Protein AF-A0A7C3E9K3-F1 (afdb_monomer_lite)

pLDDT: mean 77.73, std 18.64, range [51.25, 98.31]

Sequence (83 aa):
MEKILRNLLMYLIIGLACAGSKAAAQSAFSPVDEADEETVNVKAVRVSYDREDNMMIAQGNVEMKQGGRTLVTDYLRVNLATN

Foldseek 3Di:
DVVVVVVVVVVVVVVPPPPPDPPPPPPPDDPPPPQDPFDKDKDAPDWDADPVQQKIKGAHQIWIDGPPDIDTDRIDIDRPVVD

Secondary structure (DSSP, 8-state):
-HHHHHHHHHHHHHTTS----------SSPPP--------EEE-SEEEEETTTTEEEEEEEEEEEETTEEEEEEEEEEEGGG-

Structure (mmCIF, N/CA/C/O backbone):
data_AF-A0A7C3E9K3-F1
#
_entry.id   AF-A0A7C3E9K3-F1
#
loop_
_atom_site.group_PDB
_atom_site.id
_atom_site.type_symbol
_atom_site.label_atom_id
_atom_site.label_alt_id
_atom_site.label_comp_id
_atom_site.label_asym_id
_atom_site.label_entity_id
_atom_site.label_seq_id
_atom_site.pdbx_PDB_ins_code
_atom_site.Cartn_x
_atom_site.Cartn_y
_atom_site.Cartn_z
_atom_site.occupancy
_atom_site.B_iso_or_equiv
_atom_site.auth_seq_id
_atom_site.auth_comp_id
_atom_site.auth_asym_id
_atom_site.auth_atom_id
_atom_site.pdbx_PDB_model_num
ATOM 1 N N . MET A 1 1 ? 33.372 68.692 32.593 1.00 58.78 1 MET A N 1
ATOM 2 C CA . MET A 1 1 ? 32.927 67.313 32.901 1.00 58.78 1 MET A CA 1
ATOM 3 C C . MET A 1 1 ? 31.427 67.092 32.687 1.00 58.78 1 MET A C 1
ATOM 5 O O . MET A 1 1 ? 31.059 65.991 32.314 1.00 58.78 1 MET A O 1
ATOM 9 N N . GLU A 1 2 ? 30.565 68.108 32.804 1.00 54.00 2 GLU A N 1
ATOM 10 C CA . GLU A 1 2 ? 29.104 67.948 32.621 1.00 54.00 2 GLU A CA 1
ATOM 11 C C . GLU A 1 2 ? 28.653 67.605 31.186 1.00 54.00 2 GLU A C 1
ATOM 13 O O . GLU A 1 2 ? 27.675 66.887 30.991 1.00 54.00 2 GLU A O 1
ATOM 18 N N . LYS A 1 3 ? 29.387 68.056 30.157 1.00 55.75 3 LYS A N 1
ATOM 19 C CA . LYS A 1 3 ? 29.051 67.777 28.745 1.00 55.75 3 LYS A CA 1
ATOM 20 C C . LYS A 1 3 ? 29.204 66.297 28.361 1.00 55.75 3 LYS A C 1
ATOM 22 O O . LYS A 1 3 ? 28.477 65.822 27.496 1.00 55.75 3 LYS A O 1
ATOM 27 N N . ILE A 1 4 ? 30.119 65.573 29.010 1.00 61.19 4 ILE A N 1
ATOM 28 C CA . ILE A 1 4 ? 30.376 64.151 28.728 1.00 61.19 4 ILE A CA 1
ATOM 29 C C . ILE A 1 4 ? 29.261 63.290 29.333 1.00 61.19 4 ILE A C 1
ATOM 31 O O . ILE A 1 4 ? 28.746 62.403 28.659 1.00 61.19 4 ILE A O 1
ATOM 35 N N . LEU A 1 5 ? 28.812 63.621 30.549 1.00 56.78 5 LEU A N 1
ATOM 36 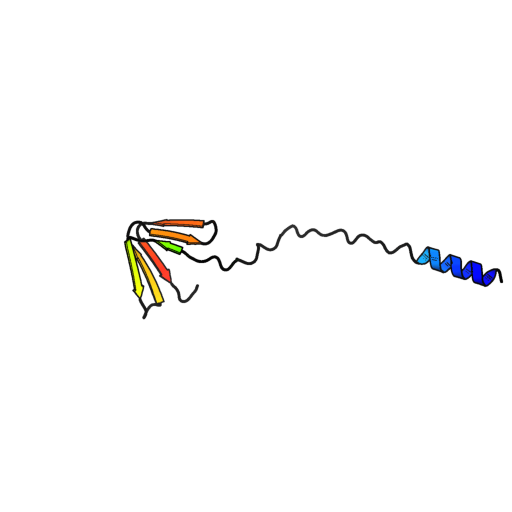C CA . LEU A 1 5 ? 27.703 62.938 31.219 1.00 56.78 5 LEU A CA 1
ATOM 37 C C . LEU A 1 5 ? 26.361 63.174 30.501 1.00 56.78 5 LEU A C 1
ATOM 39 O O . LEU A 1 5 ? 25.573 62.244 30.352 1.00 56.78 5 LEU A O 1
ATOM 43 N N . ARG A 1 6 ? 26.133 64.386 29.970 1.00 58.47 6 ARG A N 1
ATOM 44 C CA . ARG A 1 6 ? 24.940 64.704 29.166 1.00 58.47 6 ARG A CA 1
ATOM 45 C C . ARG A 1 6 ? 24.907 63.952 27.833 1.00 58.47 6 ARG A C 1
ATOM 47 O O . ARG A 1 6 ? 23.849 63.476 27.434 1.00 58.47 6 ARG A O 1
ATOM 54 N N . ASN A 1 7 ? 26.054 63.811 27.169 1.00 56.62 7 ASN A N 1
ATOM 55 C CA . ASN A 1 7 ? 26.137 63.047 25.924 1.00 56.62 7 ASN A CA 1
ATOM 56 C C . ASN A 1 7 ? 25.953 61.543 26.170 1.00 56.62 7 ASN A C 1
ATOM 58 O O . ASN A 1 7 ? 25.291 60.889 25.374 1.00 56.62 7 ASN A O 1
ATOM 62 N N . LEU A 1 8 ? 26.455 61.004 27.288 1.00 58.66 8 LEU A N 1
ATOM 63 C CA . LEU A 1 8 ? 26.270 59.594 27.647 1.00 58.66 8 LEU A CA 1
ATOM 64 C C . LEU A 1 8 ? 24.794 59.258 27.940 1.00 58.66 8 LEU A C 1
ATOM 66 O O . LEU A 1 8 ? 24.299 58.219 27.510 1.00 58.66 8 LEU A O 1
ATOM 70 N N . LEU A 1 9 ? 24.074 60.167 28.610 1.00 57.69 9 LEU A N 1
ATOM 71 C CA . LEU A 1 9 ? 22.648 60.000 28.914 1.00 57.69 9 LEU A CA 1
ATOM 72 C C . LEU A 1 9 ? 21.770 60.049 27.649 1.00 57.69 9 LEU A C 1
ATOM 74 O O . LEU A 1 9 ? 20.745 59.378 27.576 1.00 57.69 9 LEU A O 1
ATOM 78 N N . MET A 1 10 ? 22.193 60.811 26.633 1.00 57.41 10 MET A N 1
ATOM 79 C CA . MET A 1 10 ? 21.470 60.944 25.365 1.00 57.41 10 MET A CA 1
ATOM 80 C C . MET A 1 10 ? 21.546 59.663 24.515 1.00 57.41 10 MET A C 1
ATOM 82 O O . MET A 1 10 ? 20.559 59.293 23.884 1.00 57.41 10 MET A O 1
ATOM 86 N N . TYR A 1 11 ? 22.670 58.936 24.555 1.00 57.41 11 TYR A N 1
ATOM 87 C CA . TYR A 1 11 ? 22.795 57.640 23.874 1.00 57.41 11 TYR A CA 1
ATOM 88 C C . TYR A 1 11 ? 21.984 56.525 24.548 1.00 57.41 11 TYR A C 1
ATOM 90 O O . TYR A 1 11 ? 21.490 55.633 23.861 1.00 57.41 11 TYR A O 1
ATOM 98 N N . LEU A 1 12 ? 21.790 56.597 25.869 1.00 54.59 12 LEU A N 1
ATOM 99 C CA . LEU A 1 12 ? 21.022 55.597 26.615 1.00 54.59 12 LEU A CA 1
ATOM 100 C C . LEU A 1 12 ? 19.517 55.637 26.278 1.00 54.59 12 LEU A C 1
ATOM 102 O O . LEU A 1 12 ? 18.859 54.602 26.274 1.00 54.59 12 LEU A O 1
ATOM 106 N N . ILE A 1 13 ? 18.976 56.816 25.949 1.00 56.59 13 ILE A N 1
ATOM 107 C CA . ILE A 1 13 ? 17.549 57.000 25.621 1.00 56.59 13 ILE A CA 1
ATOM 108 C C . ILE A 1 13 ? 17.241 56.587 24.169 1.00 56.59 13 ILE A C 1
ATOM 110 O O . ILE A 1 13 ? 16.155 56.088 23.885 1.00 56.59 13 ILE A O 1
ATOM 114 N N . ILE A 1 14 ? 18.202 56.722 23.248 1.00 56.06 14 ILE A N 1
ATOM 115 C CA . ILE A 1 14 ? 18.033 56.349 21.829 1.00 56.06 14 ILE A CA 1
ATOM 116 C C . ILE A 1 14 ? 18.066 54.820 21.628 1.00 56.06 14 ILE A C 1
ATOM 118 O O . ILE A 1 14 ? 17.504 54.308 20.662 1.00 56.06 14 ILE A O 1
ATOM 122 N N . GLY A 1 15 ? 18.659 54.067 22.560 1.00 51.25 15 GLY A N 1
ATOM 123 C CA . GLY A 1 15 ? 18.748 52.604 22.484 1.00 51.25 15 GLY A CA 1
ATOM 124 C C . GLY A 1 15 ? 17.447 51.843 22.779 1.00 51.25 15 GLY A C 1
ATOM 125 O O . GLY A 1 15 ? 17.403 50.634 22.565 1.00 51.25 15 GLY A O 1
ATOM 126 N N . LEU A 1 16 ? 16.390 52.511 23.256 1.00 54.31 16 LEU A N 1
ATOM 127 C CA . LEU A 1 16 ? 15.202 51.852 23.821 1.00 54.31 16 LEU A CA 1
ATOM 128 C C . LEU A 1 16 ? 13.938 51.923 22.939 1.00 54.31 16 LEU A C 1
ATOM 130 O O . LEU A 1 16 ? 12.832 51.783 23.451 1.00 54.31 16 LEU A O 1
ATOM 134 N N . ALA A 1 17 ? 14.073 52.147 21.626 1.00 51.25 17 ALA A N 1
ATOM 135 C CA . ALA A 1 17 ? 12.924 52.371 20.732 1.00 51.25 17 ALA A CA 1
ATOM 136 C C . ALA A 1 17 ? 12.761 51.362 19.576 1.00 51.25 17 ALA A C 1
ATOM 138 O O . ALA A 1 17 ? 11.856 51.521 18.762 1.00 51.25 17 ALA A O 1
ATOM 139 N N . CYS A 1 18 ? 13.567 50.297 19.510 1.00 53.47 18 CYS A N 1
ATOM 140 C CA . CYS A 1 18 ? 13.430 49.263 18.470 1.00 53.47 18 CYS A CA 1
ATOM 141 C C . CYS A 1 18 ? 13.046 47.880 19.017 1.00 53.47 18 CYS A C 1
ATOM 143 O O . CYS A 1 18 ? 13.322 46.867 18.381 1.00 53.47 18 CYS A O 1
ATOM 145 N N . ALA A 1 19 ? 12.324 47.820 20.141 1.00 53.38 19 ALA A N 1
ATOM 146 C CA . ALA A 1 19 ? 11.488 46.661 20.473 1.00 53.38 19 ALA A CA 1
ATOM 147 C C . ALA A 1 19 ? 10.178 46.722 19.660 1.00 53.38 19 ALA A C 1
ATOM 149 O O . ALA A 1 19 ? 9.074 46.680 20.195 1.00 53.38 19 ALA A O 1
ATOM 150 N N . GLY A 1 20 ? 10.311 46.917 18.346 1.00 55.38 20 GLY A N 1
ATOM 151 C CA . GLY A 1 20 ? 9.207 46.871 17.406 1.00 55.38 20 GLY A CA 1
ATOM 152 C C . GLY A 1 20 ? 8.809 45.419 17.244 1.00 55.38 20 GLY A C 1
ATOM 153 O O . GLY A 1 20 ? 9.501 44.654 16.573 1.00 55.38 20 GLY A O 1
ATOM 154 N N . SER A 1 21 ? 7.722 45.049 17.912 1.00 57.91 21 SER A N 1
ATOM 155 C CA . SER A 1 21 ? 7.024 43.783 17.768 1.00 57.91 21 SER A CA 1
ATOM 156 C C . SER A 1 21 ? 6.975 43.398 16.294 1.00 57.91 21 SER A C 1
ATOM 158 O O . SER A 1 21 ? 6.233 43.994 15.512 1.00 57.91 21 SER A O 1
ATOM 160 N N . LYS A 1 22 ? 7.745 42.379 15.903 1.00 53.19 22 LYS A N 1
ATOM 161 C CA . LYS A 1 22 ? 7.416 41.600 14.714 1.00 53.19 22 LYS A CA 1
ATOM 162 C C . LYS A 1 22 ? 6.124 40.878 15.065 1.00 53.19 22 LYS A C 1
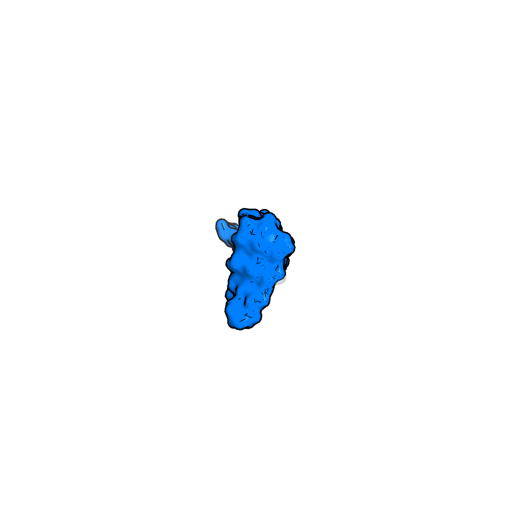ATOM 164 O O . LYS A 1 22 ? 6.150 39.762 15.572 1.00 53.19 22 LYS A O 1
ATOM 169 N N . ALA A 1 23 ? 5.008 41.589 14.909 1.00 55.34 23 ALA A N 1
ATOM 170 C CA . ALA A 1 23 ? 3.682 41.019 14.905 1.00 55.34 23 ALA A CA 1
ATOM 171 C C . ALA A 1 23 ? 3.751 39.859 13.922 1.00 55.34 23 ALA A C 1
ATOM 173 O O . ALA A 1 23 ? 3.992 40.051 12.728 1.00 55.34 23 ALA A O 1
ATOM 174 N N . ALA A 1 24 ? 3.684 38.657 14.480 1.00 58.38 24 ALA A N 1
ATOM 175 C CA . ALA A 1 24 ? 3.629 37.433 13.732 1.00 58.38 24 ALA A CA 1
ATOM 176 C C . ALA A 1 24 ? 2.437 37.563 12.785 1.00 58.38 24 ALA A C 1
ATOM 178 O O . ALA A 1 24 ? 1.284 37.488 13.206 1.00 58.38 24 ALA A O 1
ATOM 179 N N . ALA A 1 25 ? 2.715 37.796 11.504 1.00 58.31 25 ALA A N 1
ATOM 180 C CA . ALA A 1 25 ? 1.810 37.398 10.449 1.00 58.31 25 ALA A CA 1
ATOM 181 C C . ALA A 1 25 ? 1.771 35.871 10.530 1.00 58.31 25 ALA A C 1
ATOM 183 O O . ALA A 1 25 ? 2.570 35.169 9.914 1.00 58.31 25 ALA A O 1
ATOM 184 N N . GLN A 1 26 ? 0.938 35.376 11.441 1.00 56.28 26 GLN A N 1
ATOM 185 C CA . GLN A 1 26 ? 0.689 33.970 11.644 1.00 56.28 26 GLN A CA 1
ATOM 186 C C . GLN A 1 26 ? 0.031 33.507 10.351 1.00 56.28 26 GLN A C 1
ATOM 188 O O . GLN A 1 26 ? -1.105 33.869 10.052 1.00 56.28 26 GLN A O 1
ATOM 193 N N . SER A 1 27 ? 0.837 32.840 9.528 1.00 56.66 27 SER A N 1
ATOM 194 C CA . SER A 1 27 ? 0.438 32.261 8.257 1.00 56.66 27 SER A CA 1
ATOM 195 C C . SER A 1 27 ? -0.884 31.524 8.455 1.00 56.66 27 SER A C 1
ATOM 197 O O . SER A 1 27 ? -0.936 30.531 9.173 1.00 56.66 27 SER A O 1
ATOM 199 N N . ALA A 1 28 ? -1.961 32.021 7.840 1.00 63.72 28 ALA A N 1
ATOM 200 C CA . ALA A 1 28 ? -3.280 31.376 7.854 1.00 63.72 28 ALA A CA 1
ATOM 201 C C . ALA A 1 28 ? -3.290 30.038 7.091 1.00 63.72 28 ALA A C 1
ATOM 203 O O . ALA A 1 28 ? -4.307 29.353 7.021 1.00 63.72 28 ALA A O 1
ATOM 204 N N . PHE A 1 29 ? -2.140 29.667 6.539 1.00 68.62 29 PHE A N 1
ATOM 205 C CA . PHE A 1 29 ? -1.853 28.368 5.984 1.00 68.62 29 PHE A CA 1
ATOM 206 C C . PHE A 1 29 ? -0.673 27.828 6.779 1.00 68.62 29 PHE A C 1
ATOM 208 O O . PHE A 1 29 ? 0.476 28.223 6.555 1.00 68.62 29 PHE A O 1
ATOM 215 N N . SER A 1 30 ? -0.956 26.962 7.750 1.00 65.50 30 SER A N 1
ATOM 216 C CA . SER A 1 30 ? 0.071 26.023 8.183 1.00 65.50 30 SER A CA 1
ATOM 217 C C . SER A 1 30 ? 0.526 25.275 6.928 1.00 65.50 30 SER A C 1
ATOM 219 O O . SER A 1 30 ? -0.345 24.882 6.139 1.00 65.50 30 SER A O 1
ATOM 221 N N . PRO A 1 31 ? 1.837 25.100 6.691 1.00 65.44 31 PRO A N 1
ATOM 222 C CA . PRO A 1 31 ? 2.259 24.084 5.742 1.00 65.44 31 PRO A CA 1
ATOM 223 C C . PRO A 1 31 ? 1.540 22.800 6.161 1.00 65.44 31 PRO A C 1
ATOM 225 O O . PRO A 1 31 ? 1.555 22.445 7.338 1.00 65.44 31 PRO A O 1
ATOM 228 N N . VAL A 1 32 ? 0.796 22.194 5.232 1.00 61.78 32 VAL A N 1
ATOM 229 C CA . VAL A 1 32 ? 0.339 20.816 5.417 1.00 61.78 32 VAL A CA 1
ATOM 230 C C . VAL A 1 32 ? 1.616 20.059 5.722 1.00 61.78 32 VAL A C 1
ATOM 232 O O . VAL A 1 32 ? 2.522 20.124 4.888 1.00 61.78 32 VAL A O 1
ATOM 235 N N . ASP A 1 33 ? 1.707 19.501 6.934 1.00 63.47 33 ASP A N 1
ATOM 236 C CA . ASP A 1 33 ? 2.877 18.760 7.393 1.00 63.47 33 ASP A CA 1
ATOM 237 C C . ASP A 1 33 ? 3.348 17.902 6.223 1.00 63.47 33 ASP A C 1
ATOM 239 O O . ASP A 1 33 ? 2.542 17.178 5.622 1.00 63.47 33 ASP A O 1
ATOM 243 N N . GLU A 1 34 ? 4.593 18.149 5.800 1.00 61.38 34 GLU A N 1
ATOM 244 C CA . GLU A 1 34 ? 5.209 17.459 4.674 1.00 61.38 34 GLU A CA 1
ATOM 245 C C . GLU A 1 34 ? 4.911 15.987 4.866 1.00 61.38 34 GLU A C 1
ATOM 247 O O . GLU A 1 34 ? 5.196 15.464 5.940 1.00 61.38 34 GLU A O 1
ATOM 252 N N . ALA A 1 35 ? 4.217 15.397 3.887 1.00 59.53 35 ALA A N 1
ATOM 253 C CA . ALA A 1 35 ? 3.669 14.061 3.990 1.00 59.53 35 ALA A CA 1
ATOM 254 C C . ALA A 1 35 ? 4.743 13.150 4.573 1.00 59.53 35 ALA A C 1
ATOM 256 O O . ALA A 1 35 ? 5.720 12.837 3.889 1.00 59.53 35 ALA A O 1
ATOM 257 N N . ASP A 1 36 ? 4.560 12.776 5.843 1.00 60.44 36 ASP A N 1
ATOM 258 C CA . ASP A 1 36 ? 5.316 11.699 6.447 1.00 60.44 36 ASP A CA 1
ATOM 259 C C . ASP A 1 36 ? 5.288 10.568 5.419 1.00 60.44 36 ASP A C 1
ATOM 261 O O . ASP A 1 36 ? 4.257 10.344 4.772 1.00 60.44 36 ASP A O 1
ATOM 265 N N . GLU A 1 37 ? 6.423 9.910 5.193 1.00 66.31 37 GLU A N 1
ATOM 266 C CA . GLU A 1 37 ? 6.511 8.727 4.340 1.00 66.31 37 GLU A CA 1
ATOM 267 C C . GLU A 1 37 ? 5.676 7.610 4.990 1.00 66.31 37 GLU A C 1
ATOM 269 O O . GLU A 1 37 ? 6.168 6.679 5.633 1.00 66.31 37 GLU A O 1
ATOM 274 N N . GLU A 1 38 ? 4.357 7.759 4.910 1.00 78.38 38 GLU A N 1
ATOM 275 C CA . GLU A 1 38 ? 3.388 6.933 5.580 1.00 78.38 38 GLU A CA 1
ATOM 276 C C . GLU A 1 38 ? 3.411 5.598 4.862 1.00 78.38 38 GLU A C 1
ATOM 278 O O . GLU A 1 38 ? 3.026 5.471 3.695 1.00 78.38 38 GLU A O 1
ATOM 283 N N . THR A 1 39 ? 3.897 4.588 5.577 1.00 85.94 39 THR A N 1
ATOM 284 C CA . THR A 1 39 ? 4.020 3.238 5.044 1.00 85.94 39 THR A CA 1
ATOM 285 C C . THR A 1 39 ? 2.660 2.744 4.562 1.00 85.94 39 THR A C 1
ATOM 287 O O . THR A 1 39 ? 1.687 2.707 5.320 1.00 85.94 39 THR A O 1
ATOM 290 N N . VAL A 1 40 ? 2.606 2.310 3.303 1.00 90.25 40 VAL A N 1
ATOM 291 C CA . VAL A 1 40 ? 1.414 1.689 2.727 1.00 90.25 40 VAL A CA 1
ATOM 292 C C . VAL A 1 40 ? 1.350 0.228 3.176 1.00 90.25 40 VAL A C 1
ATOM 294 O O . VAL A 1 40 ? 2.243 -0.567 2.887 1.00 90.25 40 VAL A O 1
ATOM 297 N N . ASN A 1 41 ? 0.284 -0.148 3.882 1.00 93.75 41 ASN A N 1
ATOM 298 C CA . ASN A 1 41 ? 0.020 -1.525 4.297 1.00 93.75 41 ASN A CA 1
ATOM 299 C C . ASN A 1 41 ? -1.159 -2.091 3.503 1.00 93.75 41 ASN A C 1
ATOM 301 O O . ASN A 1 41 ? -2.236 -1.503 3.521 1.00 93.75 41 ASN A O 1
ATOM 305 N N . VAL A 1 42 ? -0.974 -3.233 2.839 1.00 95.44 42 VAL A N 1
ATOM 306 C CA . VAL A 1 42 ? -2.031 -3.906 2.068 1.00 95.44 42 VAL A CA 1
ATOM 307 C C . VAL A 1 42 ? -2.240 -5.314 2.605 1.00 95.44 42 VAL A C 1
ATOM 309 O O . VAL A 1 42 ? -1.301 -6.108 2.675 1.00 95.44 42 VAL A O 1
ATOM 312 N N . LYS A 1 43 ? -3.488 -5.642 2.945 1.00 97.31 43 LYS A N 1
ATOM 313 C CA . LYS A 1 43 ? -3.935 -6.992 3.304 1.00 97.31 43 LYS A CA 1
ATOM 314 C C . LYS A 1 43 ? -4.976 -7.464 2.303 1.00 97.31 43 LYS A C 1
ATOM 316 O O . LYS A 1 43 ? -5.862 -6.699 1.944 1.00 97.31 43 LYS A O 1
ATOM 321 N N . ALA A 1 44 ? -4.865 -8.711 1.862 1.00 98.12 44 ALA A N 1
ATOM 322 C CA . ALA A 1 44 ? -5.807 -9.343 0.944 1.00 98.12 44 ALA A CA 1
ATOM 323 C C . ALA A 1 44 ? -5.682 -10.868 1.025 1.00 98.12 44 ALA A C 1
ATOM 325 O O . ALA A 1 44 ? -4.689 -11.387 1.538 1.00 98.12 44 ALA A O 1
ATOM 326 N N . VAL A 1 45 ? -6.653 -11.588 0.461 1.00 98.25 45 VAL A N 1
ATOM 327 C CA . VAL A 1 45 ? -6.559 -13.049 0.298 1.00 98.25 45 VAL A CA 1
ATOM 328 C C . VAL A 1 45 ? -5.446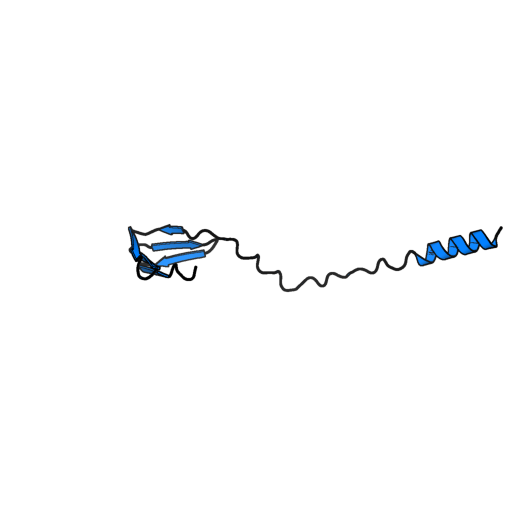 -13.420 -0.684 1.00 98.25 45 VAL A C 1
ATOM 330 O O . VAL A 1 45 ? -4.711 -14.382 -0.461 1.00 98.25 45 VAL A O 1
ATOM 333 N N . ARG A 1 46 ? -5.305 -12.659 -1.775 1.00 97.56 46 ARG A N 1
ATOM 334 C CA . ARG A 1 46 ? -4.248 -12.852 -2.772 1.00 97.56 46 ARG A CA 1
ATOM 335 C C . ARG A 1 46 ? -3.604 -11.523 -3.136 1.00 97.56 46 ARG A C 1
ATOM 337 O O . ARG A 1 46 ? -4.307 -10.554 -3.405 1.00 97.56 46 ARG A O 1
ATOM 344 N N . VAL A 1 47 ? -2.275 -11.524 -3.214 1.00 96.88 47 VAL A N 1
ATOM 345 C CA . VAL A 1 47 ? -1.465 -10.424 -3.748 1.00 96.88 47 VAL A CA 1
ATOM 346 C C . VAL A 1 47 ? -0.546 -10.988 -4.826 1.00 96.88 47 VAL A C 1
ATOM 348 O O . VAL A 1 47 ? 0.065 -12.040 -4.641 1.00 96.88 47 VAL A O 1
ATOM 351 N N . SER A 1 48 ? -0.471 -10.306 -5.9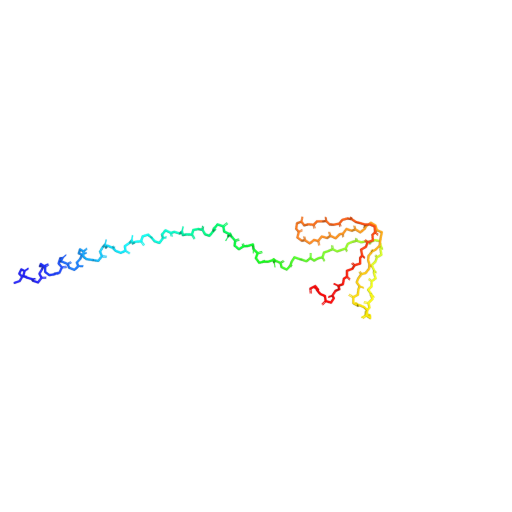62 1.00 97.38 48 SER A N 1
ATOM 352 C CA . SER A 1 48 ? 0.429 -10.635 -7.068 1.00 97.38 48 SER A CA 1
ATOM 353 C C . SER A 1 48 ? 1.089 -9.371 -7.604 1.00 97.38 48 SER A C 1
ATOM 355 O O . SER A 1 48 ? 0.528 -8.279 -7.487 1.00 97.38 48 SER A O 1
ATOM 357 N N . TYR A 1 49 ? 2.286 -9.528 -8.162 1.00 96.00 49 TYR A N 1
ATOM 358 C CA . TYR A 1 49 ? 3.053 -8.438 -8.746 1.00 96.00 49 TYR A CA 1
ATOM 359 C C . TYR A 1 49 ? 3.391 -8.762 -10.194 1.00 96.00 49 TYR A C 1
ATOM 361 O O . TYR A 1 49 ? 4.029 -9.782 -10.469 1.00 96.00 49 TYR A O 1
ATOM 369 N N . ASP A 1 50 ? 2.966 -7.883 -11.093 1.00 95.38 50 ASP A N 1
ATOM 370 C CA . ASP A 1 50 ? 3.371 -7.889 -12.487 1.00 95.38 50 ASP A CA 1
ATOM 371 C C . ASP A 1 50 ? 4.623 -7.022 -12.643 1.00 95.38 50 ASP A C 1
ATOM 373 O O . ASP A 1 50 ? 4.589 -5.810 -12.421 1.00 95.38 50 ASP A O 1
ATOM 377 N N . ARG A 1 51 ? 5.742 -7.663 -12.991 1.00 93.75 51 ARG A N 1
ATOM 378 C CA . ARG A 1 51 ? 7.035 -6.990 -13.163 1.00 93.75 51 ARG A CA 1
ATOM 379 C C . ARG A 1 51 ? 7.137 -6.226 -14.475 1.00 93.75 51 ARG A C 1
ATOM 381 O O . ARG A 1 51 ? 7.916 -5.283 -14.533 1.00 93.75 51 ARG A O 1
ATOM 388 N N . GLU A 1 52 ? 6.424 -6.660 -15.509 1.00 94.25 52 GLU A N 1
ATOM 389 C CA . GLU A 1 52 ? 6.472 -6.023 -16.824 1.00 94.25 52 GLU A CA 1
ATOM 390 C C . GLU A 1 52 ? 5.763 -4.670 -16.753 1.00 94.25 52 GLU A C 1
ATOM 392 O O . GLU A 1 52 ? 6.347 -3.638 -17.083 1.00 94.25 52 GLU A O 1
ATOM 397 N N . ASP A 1 53 ? 4.563 -4.667 -16.170 1.00 94.38 53 ASP A N 1
ATOM 398 C CA . ASP A 1 53 ? 3.740 -3.464 -16.041 1.00 94.38 53 ASP A CA 1
ATOM 399 C C . ASP A 1 53 ? 4.006 -2.653 -14.753 1.00 94.38 53 ASP A C 1
ATOM 401 O O . ASP A 1 53 ? 3.444 -1.573 -14.582 1.00 94.38 53 ASP A O 1
ATOM 405 N N . ASN A 1 54 ? 4.834 -3.151 -13.825 1.00 95.81 54 ASN A N 1
ATOM 406 C CA . ASN A 1 54 ? 5.028 -2.593 -12.472 1.00 95.81 54 ASN A CA 1
ATOM 407 C C . ASN A 1 54 ? 3.711 -2.425 -11.688 1.00 95.81 54 ASN A C 1
ATOM 409 O O . ASN A 1 54 ? 3.486 -1.427 -10.995 1.00 95.81 54 ASN A O 1
ATOM 413 N N . MET A 1 55 ? 2.827 -3.421 -11.781 1.00 95.94 55 MET A N 1
ATOM 414 C CA . MET A 1 55 ? 1.495 -3.375 -11.176 1.00 95.94 55 MET A CA 1
ATOM 415 C C .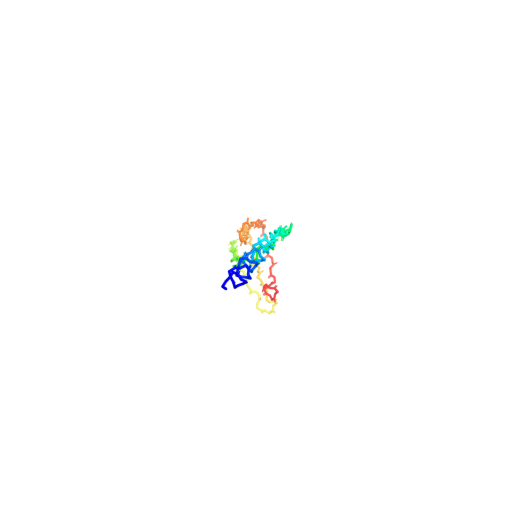 MET A 1 55 ? 1.374 -4.351 -10.010 1.00 95.94 55 MET A C 1
ATOM 417 O O . MET A 1 55 ? 1.600 -5.551 -10.154 1.00 95.94 55 MET A O 1
ATOM 421 N N . MET A 1 56 ? 0.916 -3.858 -8.863 1.00 96.00 56 MET A N 1
ATOM 422 C CA . MET A 1 56 ? 0.441 -4.708 -7.774 1.00 96.00 56 MET A CA 1
ATOM 423 C C . MET A 1 56 ? -1.058 -4.961 -7.938 1.00 96.00 56 MET A C 1
ATOM 425 O O . MET A 1 56 ? -1.837 -4.023 -8.115 1.00 96.00 56 MET A O 1
ATOM 429 N N . ILE A 1 57 ? -1.467 -6.225 -7.839 1.00 97.50 57 ILE A N 1
ATOM 430 C CA . ILE A 1 57 ? -2.869 -6.649 -7.884 1.00 97.50 57 ILE A CA 1
ATOM 431 C C . ILE A 1 57 ? -3.202 -7.381 -6.584 1.00 97.50 57 ILE A C 1
ATOM 433 O O . ILE A 1 57 ? -2.574 -8.393 -6.266 1.00 97.50 57 ILE A O 1
ATOM 437 N N . ALA A 1 58 ? -4.207 -6.893 -5.857 1.00 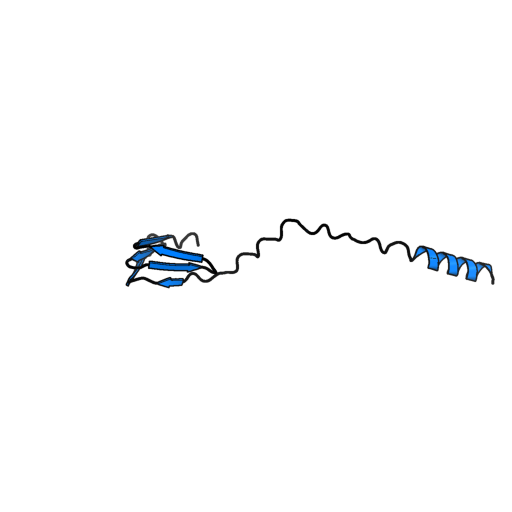98.06 58 ALA A N 1
ATOM 438 C CA . ALA A 1 58 ? -4.729 -7.503 -4.638 1.00 98.06 58 ALA A CA 1
ATOM 439 C C . ALA A 1 58 ? -6.211 -7.875 -4.808 1.00 98.06 58 ALA A C 1
ATOM 441 O O . ALA A 1 58 ? -6.991 -7.104 -5.372 1.00 98.06 58 ALA A O 1
ATOM 442 N N . GLN A 1 59 ? -6.596 -9.070 -4.350 1.00 98.31 59 GLN A N 1
ATOM 443 C CA . GLN A 1 59 ? -7.938 -9.629 -4.545 1.00 98.31 59 GLN A CA 1
ATOM 444 C C . GLN A 1 59 ? -8.474 -10.286 -3.272 1.00 98.31 59 GLN A C 1
ATOM 446 O O . GLN A 1 59 ? -7.752 -11.023 -2.593 1.00 98.31 59 GLN A O 1
ATOM 451 N N . GLY A 1 60 ? -9.771 -10.086 -3.032 1.00 97.62 60 GLY A N 1
ATOM 452 C CA . GLY A 1 60 ? -10.538 -10.682 -1.945 1.00 97.62 60 GLY A CA 1
ATOM 453 C C . GLY A 1 60 ? -10.292 -9.984 -0.612 1.00 97.62 60 GLY A C 1
ATOM 454 O O . GLY A 1 60 ? -9.190 -10.076 -0.068 1.00 97.62 60 GLY A O 1
ATOM 455 N N . ASN A 1 61 ? -11.338 -9.340 -0.079 1.00 97.88 61 ASN A N 1
ATOM 456 C CA . ASN A 1 61 ? -11.328 -8.631 1.206 1.00 97.88 61 ASN A CA 1
ATOM 457 C C . ASN A 1 61 ? -10.086 -7.736 1.368 1.00 97.88 61 ASN A C 1
ATOM 459 O O . ASN A 1 61 ? -9.321 -7.890 2.322 1.00 97.88 61 ASN A O 1
ATOM 463 N N . VAL A 1 62 ? -9.843 -6.859 0.391 1.00 98.25 62 VAL A N 1
ATOM 464 C CA . VAL A 1 62 ? -8.670 -5.986 0.379 1.00 98.25 62 VAL A CA 1
ATOM 465 C C . VAL A 1 62 ? -8.862 -4.846 1.375 1.00 98.25 62 VAL A C 1
ATOM 467 O O . VAL A 1 62 ? -9.854 -4.122 1.316 1.00 98.25 62 VAL A O 1
ATOM 470 N N . GLU A 1 63 ? -7.872 -4.648 2.239 1.00 98.06 63 GLU A N 1
ATOM 471 C CA . GLU A 1 63 ? -7.759 -3.516 3.159 1.00 98.06 63 GLU A CA 1
ATOM 472 C C . GLU A 1 63 ? -6.397 -2.842 2.941 1.00 98.06 63 GLU A C 1
ATOM 474 O O . GLU A 1 63 ? -5.352 -3.460 3.161 1.00 98.06 63 GLU A O 1
ATOM 479 N N . MET A 1 64 ? -6.402 -1.582 2.497 1.00 95.69 64 MET A N 1
ATOM 480 C CA . MET A 1 64 ? -5.203 -0.756 2.328 1.00 95.69 64 MET A CA 1
ATOM 481 C C . MET A 1 64 ? -5.200 0.379 3.351 1.00 95.69 64 MET A C 1
ATOM 483 O O . MET A 1 64 ? -6.187 1.106 3.473 1.00 95.69 64 MET A O 1
ATOM 487 N N . LYS A 1 65 ? -4.081 0.559 4.052 1.00 94.94 65 LYS A N 1
ATOM 488 C CA . LYS A 1 65 ? -3.864 1.653 5.003 1.00 94.94 65 LYS A CA 1
ATOM 489 C C . LYS A 1 65 ? -2.666 2.488 4.601 1.00 94.94 65 LYS A C 1
ATOM 491 O O . LYS A 1 65 ? -1.623 1.937 4.266 1.00 94.94 65 LYS A O 1
ATOM 496 N N . GLN A 1 66 ? -2.831 3.799 4.679 1.00 91.62 66 GLN A N 1
ATOM 497 C CA . GLN A 1 66 ? -1.760 4.774 4.530 1.00 91.62 66 GLN A CA 1
ATOM 498 C C . GLN A 1 66 ? -2.059 5.907 5.510 1.00 91.62 66 GLN A C 1
ATOM 500 O O . GLN A 1 66 ? -3.109 6.555 5.410 1.00 91.62 66 GLN A O 1
ATOM 505 N N . GLY A 1 67 ? -1.216 6.014 6.537 1.00 87.69 67 GLY A N 1
ATOM 506 C CA . GLY A 1 67 ? -1.450 6.902 7.673 1.00 87.69 67 GLY A CA 1
ATOM 507 C C . GLY A 1 67 ? -2.770 6.653 8.375 1.00 87.69 67 GLY A C 1
ATOM 508 O O . GLY A 1 67 ? -3.086 5.534 8.781 1.00 87.69 67 GLY A O 1
ATOM 509 N N . GLY A 1 68 ? -3.565 7.720 8.481 1.00 88.75 68 GLY A N 1
ATOM 510 C CA . GLY A 1 68 ? -4.914 7.704 9.050 1.00 88.75 68 GLY A CA 1
ATOM 511 C C . GLY A 1 68 ? -6.024 7.263 8.088 1.00 88.75 68 GLY A C 1
ATOM 512 O O . GLY A 1 68 ? -7.193 7.254 8.474 1.00 88.75 68 GLY A O 1
ATOM 513 N N . ARG A 1 69 ? -5.705 6.921 6.832 1.00 91.88 69 ARG A N 1
ATOM 514 C CA . ARG A 1 69 ? -6.697 6.564 5.804 1.00 91.88 69 ARG A CA 1
ATOM 515 C C . ARG A 1 69 ? -6.791 5.051 5.638 1.00 91.88 69 ARG A C 1
ATOM 517 O O . ARG A 1 69 ? -5.784 4.349 5.661 1.00 91.88 69 ARG A O 1
ATOM 524 N N . THR A 1 70 ? -8.012 4.551 5.442 1.00 95.62 70 THR A N 1
ATOM 525 C CA . THR A 1 70 ? -8.287 3.135 5.150 1.00 95.62 70 THR A CA 1
ATOM 526 C C . THR A 1 70 ? -9.178 3.017 3.915 1.00 95.62 70 THR A C 1
ATOM 528 O O . THR A 1 70 ? -10.238 3.638 3.858 1.00 95.62 70 THR A O 1
ATOM 531 N N . LEU A 1 71 ? -8.755 2.206 2.945 1.00 96.31 71 LEU A N 1
ATOM 532 C CA . LEU A 1 71 ? -9.520 1.822 1.759 1.00 96.31 71 LEU A CA 1
ATOM 533 C C . LEU A 1 71 ? -9.894 0.338 1.864 1.00 96.31 71 LEU A C 1
ATOM 535 O O . LEU A 1 71 ? -9.016 -0.499 2.072 1.00 96.31 71 LEU A O 1
ATOM 539 N N . VAL A 1 72 ? -11.178 0.017 1.686 1.00 98.00 72 VAL A N 1
ATOM 540 C CA . VAL A 1 72 ? -11.699 -1.360 1.680 1.00 98.00 72 VAL A CA 1
ATOM 541 C C . VAL A 1 72 ? -12.361 -1.642 0.333 1.00 98.00 72 VAL A C 1
ATOM 543 O O . VAL A 1 72 ? -13.172 -0.842 -0.130 1.00 98.00 72 VAL A O 1
ATOM 546 N N . THR A 1 73 ? -11.996 -2.750 -0.311 1.00 98.31 73 THR A N 1
ATOM 547 C CA . THR A 1 73 ? -12.504 -3.144 -1.638 1.00 98.31 73 THR A CA 1
ATOM 548 C C . THR A 1 73 ? -12.348 -4.651 -1.866 1.00 98.31 73 THR A C 1
ATOM 550 O O . THR A 1 73 ? -11.582 -5.318 -1.177 1.00 98.31 73 THR A O 1
ATOM 553 N N . ASP A 1 74 ? -13.032 -5.208 -2.863 1.00 98.12 74 ASP A N 1
ATOM 554 C CA . ASP A 1 74 ? -12.837 -6.604 -3.281 1.00 98.12 74 ASP A CA 1
ATOM 555 C C . ASP A 1 74 ? -11.627 -6.779 -4.209 1.00 98.12 74 ASP A C 1
ATOM 557 O O . ASP A 1 74 ? -11.028 -7.857 -4.276 1.00 98.12 74 ASP A O 1
ATOM 561 N N . TYR A 1 75 ? -11.258 -5.720 -4.930 1.00 97.88 75 TYR A N 1
ATOM 562 C CA . TYR A 1 75 ? -10.194 -5.726 -5.928 1.00 97.88 75 TYR A CA 1
ATOM 563 C C . TYR A 1 75 ? -9.447 -4.392 -5.929 1.00 97.88 75 TYR A C 1
ATOM 565 O O . TYR A 1 75 ? -10.065 -3.324 -5.951 1.00 97.88 75 TYR A O 1
ATOM 573 N N . LEU A 1 76 ? -8.117 -4.458 -5.941 1.00 96.81 76 LEU A N 1
ATOM 574 C CA . LEU A 1 76 ? -7.223 -3.305 -5.988 1.00 96.81 76 LEU A CA 1
ATOM 575 C C . LEU A 1 76 ? -6.122 -3.550 -7.024 1.00 96.81 76 LEU A C 1
ATOM 577 O O . LEU A 1 76 ? -5.472 -4.595 -7.014 1.00 96.81 76 LEU A O 1
ATOM 581 N N . ARG A 1 77 ? -5.883 -2.559 -7.888 1.00 96.44 77 ARG A N 1
ATOM 582 C CA . ARG A 1 77 ? -4.755 -2.523 -8.824 1.00 96.44 77 ARG A CA 1
ATOM 583 C C . ARG A 1 77 ? -4.005 -1.204 -8.633 1.00 96.44 77 ARG A C 1
ATOM 585 O O . ARG A 1 77 ? -4.610 -0.146 -8.774 1.00 96.44 77 ARG A O 1
ATOM 592 N N . VAL A 1 78 ? -2.715 -1.273 -8.312 1.00 94.44 78 VAL A N 1
ATOM 593 C CA . VAL A 1 78 ? -1.860 -0.104 -8.031 1.00 94.44 78 VAL A CA 1
ATOM 594 C C . VAL A 1 78 ? -0.666 -0.106 -8.970 1.00 94.44 78 VAL A C 1
ATOM 596 O O . VAL A 1 78 ? -0.025 -1.142 -9.139 1.00 94.44 78 VAL A O 1
ATOM 599 N N . ASN A 1 79 ? -0.377 1.049 -9.568 1.00 94.12 79 ASN A N 1
ATOM 600 C CA . ASN A 1 79 ? 0.843 1.268 -10.335 1.00 94.12 79 ASN A CA 1
ATOM 601 C C . ASN A 1 79 ? 1.965 1.691 -9.386 1.00 94.12 79 ASN A C 1
ATOM 603 O O . ASN A 1 79 ? 1.855 2.728 -8.735 1.00 94.12 79 ASN A O 1
ATOM 607 N N . LEU A 1 80 ? 3.017 0.878 -9.297 1.00 89.62 80 LEU A N 1
ATOM 608 C CA . LEU A 1 80 ? 4.160 1.142 -8.423 1.00 89.62 80 LEU A CA 1
ATOM 609 C C . LEU A 1 80 ? 5.237 2.006 -9.091 1.00 89.62 80 LEU A C 1
ATOM 611 O O . LEU A 1 80 ? 6.150 2.454 -8.411 1.00 89.62 80 LEU A O 1
ATOM 615 N N . ALA A 1 81 ? 5.140 2.278 -10.396 1.00 87.56 81 ALA A N 1
ATOM 616 C CA . ALA A 1 81 ? 6.093 3.143 -11.093 1.00 87.56 81 ALA A CA 1
ATOM 617 C C . ALA A 1 81 ? 5.940 4.633 -10.732 1.00 87.56 81 ALA A C 1
ATOM 619 O O . ALA A 1 81 ? 6.832 5.425 -11.021 1.00 87.56 81 ALA A O 1
ATOM 620 N N . THR A 1 82 ? 4.804 5.026 -10.148 1.00 73.50 82 THR A N 1
ATOM 621 C CA . THR A 1 82 ? 4.465 6.427 -9.848 1.00 73.50 82 THR A CA 1
ATOM 622 C C . THR A 1 82 ? 4.301 6.708 -8.353 1.00 73.50 82 THR A C 1
ATOM 624 O O . THR A 1 82 ? 3.717 7.737 -8.015 1.00 73.50 82 THR A O 1
ATOM 627 N N . ASN A 1 83 ? 4.703 5.778 -7.475 1.00 56.16 83 ASN A N 1
ATOM 628 C CA . ASN A 1 83 ? 4.583 5.931 -6.021 1.00 56.16 83 ASN A CA 1
ATOM 629 C C . ASN A 1 83 ? 5.811 6.606 -5.413 1.00 56.16 83 ASN A C 1
ATOM 631 O O . ASN A 1 83 ? 6.932 6.280 -5.861 1.00 56.16 83 ASN A O 1
#

Radius of gyration: 31.63 Å; chains: 1; bounding box: 46×81×50 Å